Protein AF-A0A847UVU6-F1 (afdb_monomer_lite)

pLDDT: mean 73.24, std 11.53, range [41.72, 93.0]

Secondary structure (DSSP, 8-state):
--SHHHHHHHHHHHHHHHHHHHTT-S-TTHHHHHHHHIIIIIHHHHHHHHHHH---SS--HHHHHHHHHHHHHHHHHHHHHHHHHH-S-HHHHHHHHHHHHS--HHHHHHHHHTT-HHHHHHHTHHHHHHHH-

Foldseek 3Di:
DDLVVLCVVVVVVVVVVVVCVVVCPPHVVVVVVVVCCCVPPVVVVVLVVCVVPDDPPPDPLVVLLVVLVVVLVVQLVVLVVCVVVPDDDPVVSVVVNVVRSDQDLSSLVSCVVVVNPNSVSSVCVSVNVVVVD

Sequence (133 aa):
MNVFPTLLPIFILVLTGFVLRKAEFPSCTFWPQAERMTYYVLFPALLVGKLTTMHVGEQPVLLMAASLFAAISLVALILMAARPLVQRDEPSFTSVFQGAIRPNTYVALSAVDAGLSFGAALGTMPLVLGMLL

Structure (mmCIF, N/CA/C/O backbone):
data_AF-A0A847UVU6-F1
#
_entry.id   AF-A0A847UVU6-F1
#
loop_
_atom_site.group_PDB
_atom_site.id
_atom_site.type_symbol
_atom_site.label_atom_id
_atom_site.label_alt_id
_atom_site.label_comp_id
_atom_site.label_asym_id
_atom_site.label_entity_id
_atom_site.label_seq_id
_atom_site.pdbx_PDB_ins_code
_atom_site.Cartn_x
_atom_site.Cartn_y
_atom_site.Cartn_z
_atom_site.occupancy
_atom_site.B_iso_or_equiv
_atom_site.auth_seq_id
_atom_site.auth_comp_id
_atom_site.auth_asym_id
_atom_site.auth_atom_id
_atom_site.pdbx_PDB_model_num
ATOM 1 N N . MET A 1 1 ? 0.860 16.690 -16.503 1.00 49.75 1 MET A N 1
ATOM 2 C CA . MET A 1 1 ? 0.412 15.326 -16.145 1.00 49.75 1 MET A CA 1
ATOM 3 C C . MET A 1 1 ? -0.348 15.447 -14.837 1.00 49.75 1 MET A C 1
ATOM 5 O O . MET A 1 1 ? 0.245 15.875 -13.855 1.00 49.75 1 MET A O 1
ATOM 9 N N . ASN A 1 2 ? -1.661 15.204 -14.842 1.00 56.56 2 ASN A N 1
ATOM 10 C CA . ASN A 1 2 ? -2.515 15.460 -13.680 1.00 56.56 2 ASN A CA 1
ATOM 11 C C . ASN A 1 2 ? -2.775 14.140 -12.952 1.00 56.56 2 ASN A C 1
ATOM 13 O O . ASN A 1 2 ? -3.433 13.263 -13.495 1.00 56.56 2 ASN A O 1
ATOM 17 N N . VAL A 1 3 ? -2.268 14.018 -11.725 1.00 63.62 3 VAL A N 1
ATOM 18 C CA . VAL A 1 3 ? -2.416 12.820 -10.869 1.00 63.62 3 VAL A CA 1
ATOM 19 C C . VAL A 1 3 ? -3.816 12.739 -10.235 1.00 63.62 3 VAL A C 1
ATOM 21 O O . VAL A 1 3 ? -4.291 11.672 -9.857 1.00 63.62 3 VAL A O 1
ATOM 24 N N . PHE A 1 4 ? -4.499 13.884 -10.149 1.00 68.88 4 PHE A N 1
ATOM 25 C CA . PHE A 1 4 ? -5.845 14.030 -9.592 1.00 68.88 4 PHE A CA 1
ATOM 26 C C . PHE A 1 4 ? -6.897 13.080 -10.193 1.00 68.88 4 PHE A C 1
ATOM 28 O O . PHE A 1 4 ? -7.519 12.353 -9.417 1.00 68.88 4 PHE A O 1
ATOM 35 N N . PRO A 1 5 ? -7.112 13.034 -11.524 1.00 75.00 5 PRO A N 1
ATOM 36 C CA . PRO A 1 5 ? -8.118 12.153 -12.121 1.00 75.00 5 PRO A CA 1
ATOM 37 C C . PRO A 1 5 ? -7.845 10.664 -11.883 1.00 75.00 5 PRO A C 1
ATOM 39 O O . PRO A 1 5 ? -8.789 9.883 -11.862 1.00 75.00 5 PRO A O 1
ATOM 42 N N . THR A 1 6 ? -6.592 10.271 -11.647 1.00 67.69 6 THR A N 1
ATOM 43 C CA . THR A 1 6 ? -6.222 8.868 -11.421 1.00 67.69 6 THR A CA 1
ATOM 44 C C . THR A 1 6 ? -6.396 8.424 -9.966 1.00 67.69 6 THR A C 1
ATOM 46 O O . THR A 1 6 ? -6.670 7.258 -9.696 1.00 67.69 6 THR A O 1
ATOM 49 N N . LEU A 1 7 ? -6.272 9.343 -9.003 1.00 73.56 7 LEU A N 1
ATOM 50 C CA . LEU A 1 7 ? -6.550 9.067 -7.586 1.00 73.56 7 LEU A CA 1
ATOM 51 C C . LEU A 1 7 ? -8.043 9.131 -7.254 1.00 73.56 7 LEU A C 1
ATOM 53 O O . LEU A 1 7 ? -8.499 8.469 -6.319 1.00 73.56 7 LEU A O 1
ATOM 57 N N . LEU A 1 8 ? -8.801 9.910 -8.027 1.00 81.50 8 LEU A N 1
ATOM 58 C CA . LEU A 1 8 ? -10.223 10.152 -7.811 1.00 81.50 8 LEU A CA 1
ATOM 59 C C . LEU A 1 8 ? -11.063 8.864 -7.660 1.00 81.50 8 LEU A C 1
ATOM 61 O O . LEU A 1 8 ? -11.839 8.801 -6.708 1.00 81.50 8 LEU A O 1
ATOM 65 N N . PRO A 1 9 ? -10.910 7.810 -8.489 1.00 81.81 9 PRO A N 1
ATOM 66 C CA . PRO A 1 9 ? -11.728 6.602 -8.383 1.00 81.81 9 PRO A CA 1
ATOM 67 C C . PRO A 1 9 ? -11.455 5.830 -7.090 1.00 81.81 9 PRO A C 1
ATOM 69 O O . PRO A 1 9 ? -12.385 5.384 -6.423 1.00 81.81 9 PRO A O 1
ATOM 72 N N . ILE A 1 10 ? -10.179 5.717 -6.705 1.00 81.31 10 ILE A N 1
ATOM 73 C CA . ILE A 1 10 ? -9.760 5.052 -5.463 1.00 81.31 10 ILE A CA 1
ATOM 74 C C . ILE A 1 10 ? -10.329 5.817 -4.267 1.00 81.31 10 ILE A C 1
ATOM 76 O O . ILE A 1 10 ? -10.874 5.222 -3.339 1.00 81.31 10 ILE A O 1
ATOM 80 N N . PHE A 1 11 ? -10.251 7.145 -4.313 1.00 83.88 11 PHE A N 1
ATOM 81 C CA . PHE A 1 11 ? -10.772 8.002 -3.260 1.00 83.88 11 PHE A CA 1
ATOM 82 C C . PHE A 1 11 ? -12.298 7.887 -3.120 1.00 83.88 11 PHE A C 1
ATOM 84 O O . PHE A 1 11 ? -12.799 7.730 -2.007 1.00 83.88 11 PHE A O 1
ATOM 91 N N . ILE A 1 12 ? -13.035 7.883 -4.238 1.00 87.81 12 ILE A N 1
ATOM 92 C CA . ILE A 1 12 ? -14.492 7.670 -4.264 1.00 87.81 12 ILE A CA 1
ATOM 93 C C . ILE A 1 12 ? -14.854 6.296 -3.691 1.00 87.81 12 ILE A C 1
ATOM 95 O O . ILE A 1 12 ? -15.799 6.189 -2.907 1.00 87.81 12 ILE A O 1
ATOM 99 N N . LEU A 1 13 ? -14.101 5.251 -4.043 1.00 86.31 13 LEU A N 1
ATOM 100 C CA . LEU A 1 13 ? -14.323 3.895 -3.542 1.00 86.31 13 LEU A CA 1
ATOM 101 C C . LEU A 1 13 ? -14.154 3.825 -2.014 1.00 86.31 13 LEU A C 1
ATOM 103 O O . LEU A 1 13 ? -15.021 3.292 -1.321 1.00 86.31 13 LEU A O 1
ATOM 107 N N . VAL A 1 14 ? -13.078 4.417 -1.481 1.00 86.56 14 VAL A N 1
ATOM 108 C CA . VAL A 1 14 ? -12.822 4.484 -0.031 1.00 86.56 14 VAL A CA 1
ATOM 109 C C . VAL A 1 14 ? -13.911 5.285 0.684 1.00 86.56 14 VAL A C 1
ATOM 111 O O . VAL A 1 14 ? -14.430 4.832 1.705 1.00 86.56 14 VAL A O 1
ATOM 114 N N . LEU A 1 15 ? -14.306 6.440 0.135 1.00 91.25 15 LEU A N 1
ATOM 115 C CA . LEU A 1 15 ? -15.398 7.253 0.679 1.00 91.25 15 LEU A CA 1
ATOM 116 C C . LEU A 1 15 ? -16.721 6.493 0.697 1.00 91.25 15 LEU A C 1
ATOM 118 O O . LEU A 1 15 ? -17.447 6.550 1.685 1.00 91.25 15 LEU A O 1
ATOM 122 N N . THR A 1 16 ? -17.019 5.750 -0.365 1.00 91.12 16 THR A N 1
ATOM 123 C CA . THR A 1 16 ? -18.240 4.945 -0.453 1.00 91.12 16 THR A CA 1
ATOM 124 C C . THR A 1 16 ? -18.237 3.853 0.611 1.00 91.12 16 THR A C 1
ATOM 126 O O . THR A 1 16 ? -19.207 3.728 1.354 1.00 91.12 16 THR A O 1
ATOM 129 N N . GLY A 1 17 ? -17.129 3.122 0.768 1.00 87.25 17 GLY A N 1
ATOM 130 C CA . GLY A 1 17 ? -16.978 2.136 1.842 1.00 87.25 17 GLY A CA 1
ATOM 131 C C . GLY A 1 17 ? -17.140 2.750 3.237 1.00 87.25 17 GLY A C 1
ATOM 132 O O . GLY A 1 17 ? -17.827 2.187 4.087 1.00 87.25 17 GLY A O 1
ATOM 133 N N . PHE A 1 18 ? -16.575 3.941 3.461 1.00 88.75 18 PHE A N 1
ATOM 134 C CA . PHE A 1 18 ? -16.720 4.675 4.719 1.00 88.75 18 PHE A CA 1
ATOM 135 C C . PHE A 1 18 ? -18.172 5.084 5.001 1.00 88.75 18 PHE A C 1
ATOM 137 O O . PHE A 1 18 ? -18.662 4.876 6.112 1.00 88.75 18 PHE A O 1
ATOM 144 N N . VAL A 1 19 ? -18.873 5.637 4.006 1.00 93.00 19 VAL A N 1
ATOM 145 C CA . VAL A 1 19 ? -20.281 6.042 4.133 1.00 93.00 19 VAL A CA 1
ATOM 146 C C . VAL A 1 19 ? -21.168 4.831 4.410 1.00 93.00 19 VAL A C 1
ATOM 148 O O . VAL A 1 19 ? -21.984 4.891 5.325 1.00 93.00 19 VAL A O 1
ATOM 151 N N . LEU A 1 20 ? -20.970 3.720 3.694 1.00 89.56 20 LEU A N 1
ATOM 152 C CA . LEU A 1 20 ? -21.718 2.479 3.918 1.00 89.56 20 LEU A CA 1
ATOM 153 C C . LEU A 1 20 ? -21.474 1.913 5.321 1.00 89.56 20 LEU A C 1
ATOM 155 O O . LEU A 1 20 ? -22.422 1.518 5.997 1.00 89.56 20 LEU A O 1
ATOM 159 N N . ARG A 1 21 ? -20.222 1.940 5.797 1.00 86.31 21 ARG A N 1
ATOM 160 C CA . ARG A 1 21 ? -19.878 1.498 7.154 1.00 86.31 21 ARG A CA 1
ATOM 161 C C . ARG A 1 21 ? -20.523 2.376 8.217 1.00 86.31 21 ARG A C 1
ATOM 163 O O . ARG A 1 21 ? -21.046 1.852 9.194 1.00 86.31 21 ARG A O 1
ATOM 170 N N . LYS A 1 22 ? -20.507 3.697 8.024 1.00 88.12 22 LYS A N 1
ATOM 171 C CA . LYS A 1 22 ? -21.148 4.651 8.939 1.00 88.12 22 LYS A CA 1
ATOM 172 C C . LYS A 1 22 ? -22.676 4.524 8.927 1.00 88.12 22 LYS A C 1
ATOM 174 O O . LYS A 1 22 ? -23.302 4.744 9.954 1.00 88.12 22 LYS A O 1
ATOM 179 N N . ALA A 1 23 ? -23.259 4.168 7.785 1.00 90.06 23 ALA A N 1
ATOM 180 C CA . ALA A 1 23 ? -24.684 3.881 7.644 1.00 90.06 23 ALA A CA 1
ATOM 181 C C . ALA A 1 23 ? -25.080 2.489 8.175 1.00 90.06 23 ALA A C 1
ATOM 183 O O . ALA A 1 23 ? -26.235 2.102 8.030 1.00 90.06 23 ALA A O 1
ATOM 184 N N . GLU A 1 24 ? -24.130 1.730 8.741 1.00 86.00 24 GLU A N 1
ATOM 185 C CA . GLU A 1 24 ? -24.307 0.357 9.237 1.00 86.00 24 GLU A CA 1
ATOM 186 C C . GLU A 1 24 ? -24.880 -0.618 8.198 1.00 86.00 24 GLU A C 1
ATOM 188 O O . GLU A 1 24 ? -25.379 -1.689 8.534 1.00 86.00 24 GLU A O 1
ATOM 193 N N . PHE A 1 25 ? -24.771 -0.279 6.916 1.00 82.25 25 PHE A N 1
ATOM 194 C CA . PHE A 1 25 ? -25.312 -1.067 5.823 1.00 82.25 25 PHE A CA 1
ATOM 195 C C . PHE A 1 25 ? -24.230 -2.015 5.292 1.00 82.25 25 PHE A C 1
ATOM 197 O O . PHE A 1 25 ? -23.142 -1.539 4.962 1.00 82.25 25 PHE A O 1
ATOM 204 N N . PRO A 1 26 ? -24.475 -3.334 5.156 1.00 80.50 26 PRO A N 1
ATOM 205 C CA . PRO A 1 26 ? -25.721 -4.071 5.426 1.00 80.50 26 PRO A CA 1
ATOM 206 C C . PRO A 1 26 ? -25.946 -4.448 6.903 1.00 80.50 26 PRO A C 1
ATOM 208 O O . PRO A 1 26 ? -27.084 -4.640 7.319 1.00 80.50 26 PRO A O 1
ATOM 211 N N . SER A 1 27 ? -24.874 -4.599 7.683 1.00 87.50 27 SER A N 1
ATOM 212 C CA . SER A 1 27 ? -24.910 -4.734 9.144 1.00 87.50 27 SER A CA 1
ATOM 213 C C . SER A 1 27 ? -23.525 -4.446 9.734 1.00 87.50 27 SER A C 1
ATOM 215 O O . SER A 1 27 ? -22.502 -4.647 9.073 1.00 87.50 27 SER A O 1
ATOM 217 N N . CYS A 1 28 ? -23.442 -4.057 11.009 1.00 83.88 28 CYS A N 1
ATOM 218 C CA . CYS A 1 28 ? -22.152 -3.914 11.703 1.00 83.88 28 CYS A CA 1
ATOM 219 C C . CYS A 1 28 ? -21.356 -5.230 11.785 1.00 83.88 28 CYS A C 1
ATOM 221 O O . CYS A 1 28 ? -20.126 -5.212 11.786 1.00 83.88 28 CYS A O 1
ATOM 223 N N . THR A 1 29 ? -22.038 -6.378 11.809 1.00 89.00 29 THR A N 1
ATOM 224 C CA . THR A 1 29 ? -21.408 -7.708 11.861 1.00 89.00 29 THR A CA 1
ATOM 225 C C . THR A 1 29 ? -20.872 -8.180 10.510 1.00 89.00 29 THR A C 1
ATOM 227 O O . THR A 1 29 ? -20.006 -9.055 10.478 1.00 89.00 29 THR A O 1
ATOM 230 N N . PHE A 1 30 ? -21.336 -7.590 9.404 1.00 89.25 30 PHE A N 1
ATOM 231 C CA . PHE A 1 30 ? -20.863 -7.906 8.059 1.00 89.25 30 PHE A CA 1
ATOM 232 C C . PHE A 1 30 ? -19.422 -7.437 7.833 1.00 89.25 30 PHE A C 1
ATOM 234 O O . PHE A 1 30 ? -18.622 -8.180 7.272 1.00 89.25 30 PHE A O 1
ATOM 241 N N . TRP A 1 31 ? -19.053 -6.241 8.306 1.00 86.25 31 TRP A N 1
ATOM 242 C CA . TRP A 1 31 ? -17.740 -5.643 8.027 1.00 86.25 31 TRP A CA 1
ATOM 243 C C . TRP A 1 31 ? -16.550 -6.502 8.485 1.00 86.25 31 TRP A C 1
ATOM 245 O O . TRP A 1 31 ? -15.673 -6.761 7.660 1.00 86.25 31 TRP A O 1
ATOM 255 N N . PRO A 1 32 ? -16.524 -7.049 9.719 1.00 88.44 32 PRO A N 1
ATOM 256 C CA . PRO A 1 32 ? -15.458 -7.964 10.128 1.00 88.44 32 PRO A CA 1
ATOM 257 C C . PRO A 1 32 ? -15.412 -9.257 9.299 1.00 88.44 32 PRO A C 1
ATOM 259 O O . PRO A 1 32 ? -14.341 -9.826 9.091 1.00 88.44 32 PRO A O 1
ATOM 262 N N . GLN A 1 33 ? -16.561 -9.750 8.823 1.00 89.31 33 GLN A N 1
ATOM 263 C CA . GLN A 1 33 ? -16.620 -10.947 7.977 1.00 89.31 33 GLN A CA 1
ATOM 264 C C . GLN A 1 33 ? -16.111 -10.658 6.559 1.00 89.31 33 GLN A C 1
ATOM 266 O O . GLN A 1 33 ? -15.331 -11.443 6.018 1.00 89.31 33 GLN A O 1
ATOM 271 N N . ALA A 1 34 ? -16.484 -9.511 5.991 1.00 87.62 34 ALA A N 1
ATOM 272 C CA . ALA A 1 34 ? -15.996 -9.037 4.702 1.00 87.62 34 ALA A CA 1
ATOM 273 C C . ALA A 1 34 ? -14.477 -8.800 4.724 1.00 87.62 34 ALA A C 1
ATOM 275 O O . ALA A 1 34 ? -13.780 -9.191 3.786 1.00 87.62 34 ALA A O 1
ATOM 276 N N . GLU A 1 35 ? -13.939 -8.243 5.815 1.00 86.50 35 GLU A N 1
ATOM 277 C CA . GLU A 1 35 ? -12.492 -8.101 6.013 1.00 86.50 35 GLU A CA 1
ATOM 278 C C . GLU A 1 35 ? -11.790 -9.463 6.015 1.00 86.50 35 GLU A C 1
ATOM 280 O O . GLU A 1 35 ? -10.810 -9.643 5.293 1.00 86.50 35 GLU A O 1
ATOM 285 N N . ARG A 1 36 ? -12.316 -10.453 6.750 1.00 87.12 36 ARG A N 1
ATOM 286 C CA . ARG A 1 36 ? -11.760 -11.818 6.765 1.00 87.12 36 ARG A CA 1
ATOM 287 C C . ARG A 1 36 ? -11.795 -12.469 5.387 1.00 87.12 36 ARG A C 1
ATOM 289 O O . ARG A 1 36 ? -10.796 -13.043 4.971 1.00 87.12 36 ARG A O 1
ATOM 296 N N . MET A 1 37 ? -12.910 -12.366 4.666 1.00 90.50 37 MET A N 1
ATOM 297 C CA . MET A 1 37 ? -13.020 -12.896 3.303 1.00 90.50 37 MET A CA 1
ATOM 298 C C . MET A 1 37 ? -12.014 -12.223 2.365 1.00 90.50 37 MET A C 1
ATOM 300 O O . MET A 1 37 ? -11.357 -12.888 1.562 1.00 90.50 37 MET A O 1
ATOM 304 N N . THR A 1 38 ? -11.844 -10.909 2.509 1.00 87.69 38 THR A N 1
ATOM 305 C CA . THR A 1 38 ? -10.866 -10.156 1.728 1.00 87.69 38 THR A CA 1
ATOM 306 C C . THR A 1 38 ? -9.446 -10.624 2.029 1.00 87.69 38 THR A C 1
ATOM 308 O O . THR A 1 38 ? -8.693 -10.904 1.102 1.00 87.69 38 THR A O 1
ATOM 311 N N . TYR A 1 39 ? -9.096 -10.781 3.306 1.00 85.81 39 TYR A N 1
ATOM 312 C CA . TYR A 1 39 ? -7.759 -11.196 3.731 1.00 85.81 39 TYR A CA 1
ATOM 313 C C . TYR A 1 39 ? -7.425 -12.649 3.387 1.00 85.81 39 TYR A C 1
ATOM 315 O O . TYR A 1 39 ? -6.326 -12.920 2.911 1.00 85.81 39 TYR A O 1
ATOM 323 N N . TYR A 1 40 ? -8.345 -13.584 3.630 1.00 87.88 40 TYR A N 1
ATOM 324 C CA . TYR A 1 40 ? -8.066 -15.016 3.503 1.00 87.88 40 TYR A CA 1
ATOM 325 C C . TYR A 1 40 ? -8.354 -15.589 2.117 1.00 87.88 40 TYR A C 1
ATOM 327 O O . TYR A 1 40 ? -7.816 -16.642 1.789 1.00 87.88 40 TYR A O 1
ATOM 335 N N . VAL A 1 41 ? -9.192 -14.936 1.306 1.00 89.44 41 VAL A N 1
ATOM 336 C CA . VAL A 1 41 ? -9.625 -15.483 0.010 1.00 89.44 41 VAL A CA 1
ATOM 337 C C . VAL A 1 41 ? -9.293 -14.533 -1.129 1.00 89.44 41 VAL A C 1
ATOM 339 O O . VAL A 1 41 ? -8.549 -14.905 -2.036 1.00 89.44 41 VAL A O 1
ATOM 342 N N . LEU A 1 42 ? -9.802 -13.297 -1.084 1.00 86.00 42 LEU A N 1
ATOM 343 C CA . LEU A 1 42 ? -9.653 -12.369 -2.211 1.00 86.00 42 LEU A CA 1
ATOM 344 C C . LEU A 1 42 ? -8.207 -11.920 -2.396 1.00 86.00 42 LEU A C 1
ATOM 346 O O . LEU A 1 42 ? -7.748 -11.826 -3.529 1.00 86.00 42 LEU A O 1
ATOM 350 N N . PHE A 1 43 ? -7.478 -11.669 -1.309 1.00 81.19 43 PHE A N 1
ATOM 351 C CA . PHE A 1 43 ? -6.089 -11.241 -1.388 1.00 81.19 43 PHE A CA 1
ATOM 352 C C . PHE A 1 43 ? -5.176 -12.349 -1.948 1.00 81.19 43 PHE A C 1
ATOM 354 O O . PHE A 1 43 ? -4.483 -12.075 -2.928 1.00 81.19 43 PHE A O 1
ATOM 361 N N . PRO A 1 44 ? -5.222 -13.609 -1.466 1.00 78.69 44 PRO A N 1
ATOM 362 C CA . PRO A 1 44 ? -4.506 -14.714 -2.109 1.00 78.69 44 PRO A CA 1
ATOM 363 C C . PRO A 1 44 ? -4.909 -14.937 -3.570 1.00 78.69 44 PRO A C 1
ATOM 365 O O . PRO A 1 44 ? -4.039 -15.098 -4.424 1.00 78.69 44 PRO A O 1
ATOM 368 N N . ALA A 1 45 ? -6.208 -14.887 -3.887 1.00 83.44 45 ALA A N 1
ATOM 369 C CA . ALA A 1 45 ? -6.685 -15.022 -5.263 1.00 83.44 45 ALA A CA 1
ATOM 370 C C . ALA A 1 45 ? -6.159 -13.894 -6.165 1.00 83.44 45 ALA A C 1
ATOM 372 O O . ALA A 1 45 ? -5.771 -14.142 -7.306 1.00 83.44 45 ALA A O 1
ATOM 373 N N . LEU A 1 46 ? -6.085 -12.666 -5.644 1.00 80.06 46 LEU A N 1
ATOM 374 C CA . LEU A 1 46 ? -5.500 -11.524 -6.335 1.00 80.06 46 LEU A CA 1
ATOM 375 C C . LEU A 1 46 ? -4.001 -11.725 -6.569 1.00 80.06 46 LEU A C 1
ATOM 377 O O . LEU A 1 46 ? -3.538 -11.454 -7.673 1.00 80.06 46 LEU A O 1
ATOM 381 N N . LEU A 1 47 ? -3.252 -12.230 -5.584 1.00 77.00 47 LEU A N 1
ATOM 382 C CA . LEU A 1 47 ? -1.829 -12.544 -5.752 1.00 77.00 47 LEU A CA 1
ATOM 383 C C . LEU A 1 47 ? -1.615 -13.586 -6.857 1.00 77.00 47 LEU A C 1
ATOM 385 O O . LEU A 1 47 ?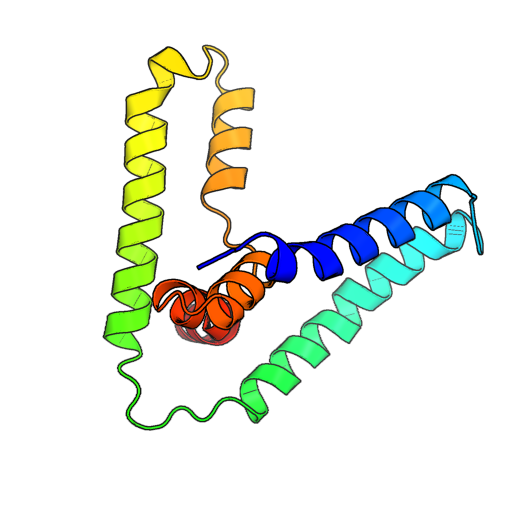 -0.836 -13.342 -7.775 1.00 77.00 47 LEU A O 1
ATOM 389 N N . VAL A 1 48 ? -2.351 -14.702 -6.825 1.00 80.31 48 VAL A N 1
ATOM 390 C CA . VAL A 1 48 ? -2.273 -15.751 -7.858 1.00 80.31 48 VAL A CA 1
ATOM 391 C C . VAL A 1 48 ? -2.685 -15.203 -9.229 1.00 80.31 48 VAL A C 1
ATOM 393 O O . VAL A 1 48 ? -1.974 -15.390 -10.216 1.00 80.31 48 VAL A O 1
ATOM 396 N N . GLY A 1 49 ? -3.788 -14.455 -9.305 1.00 78.00 49 GLY A N 1
ATOM 397 C CA . GLY A 1 49 ? -4.249 -13.828 -10.545 1.00 78.00 49 GLY A CA 1
ATOM 398 C C . GLY A 1 49 ? -3.217 -12.861 -11.135 1.00 78.00 49 GLY A C 1
ATOM 399 O O . GLY A 1 49 ? -2.964 -12.878 -12.339 1.00 78.00 49 GLY A O 1
ATOM 400 N N . LYS A 1 50 ? -2.548 -12.069 -10.290 1.00 69.38 50 LYS A N 1
ATOM 401 C CA . LYS A 1 50 ? -1.455 -11.180 -10.709 1.00 69.38 50 LYS A CA 1
ATOM 402 C C . LYS A 1 50 ? -0.222 -11.955 -11.171 1.00 69.38 50 LYS A C 1
ATOM 404 O O . LYS A 1 50 ? 0.370 -11.573 -12.172 1.00 69.38 50 LYS A O 1
ATOM 409 N N . LEU A 1 51 ? 0.138 -13.043 -10.494 1.00 70.69 51 LEU A N 1
ATOM 410 C CA . LEU A 1 51 ? 1.274 -13.888 -10.876 1.00 70.69 51 LEU A CA 1
ATOM 411 C C . LEU A 1 51 ? 1.062 -14.553 -12.243 1.00 70.69 51 LEU A C 1
ATOM 413 O O . LEU A 1 51 ? 1.983 -14.596 -13.047 1.00 70.69 51 LEU A O 1
ATOM 417 N N . THR A 1 52 ? -0.154 -15.024 -12.526 1.00 74.25 52 THR A N 1
ATOM 418 C CA . THR A 1 52 ? -0.474 -15.716 -13.792 1.00 74.25 52 THR A CA 1
ATOM 419 C C . THR A 1 52 ? -0.558 -14.793 -15.009 1.00 74.25 52 THR A C 1
ATOM 421 O O . THR A 1 52 ? -0.284 -15.224 -16.125 1.00 74.25 52 THR A O 1
ATOM 424 N N . THR A 1 53 ? -0.937 -13.528 -14.815 1.00 67.00 53 THR A N 1
ATOM 425 C CA . THR A 1 53 ? -1.074 -12.543 -15.905 1.00 67.00 53 THR A CA 1
ATOM 426 C C . THR A 1 53 ? 0.190 -11.716 -16.134 1.00 67.00 53 THR A C 1
ATOM 428 O O . THR A 1 53 ? 0.325 -11.074 -17.177 1.00 67.00 53 THR A O 1
ATOM 431 N N . MET A 1 54 ? 1.134 -11.744 -15.194 1.00 62.41 54 MET A N 1
ATOM 432 C CA . MET A 1 54 ? 2.425 -11.077 -15.325 1.00 62.41 54 MET A CA 1
ATOM 433 C C . MET A 1 54 ? 3.319 -11.814 -16.325 1.00 62.41 54 MET A C 1
ATOM 435 O O . MET A 1 54 ? 3.852 -12.884 -16.047 1.00 62.41 54 MET A O 1
ATOM 439 N N . HIS A 1 55 ? 3.523 -11.204 -17.491 1.00 59.53 55 HIS A N 1
ATOM 440 C CA . HIS A 1 55 ? 4.571 -11.614 -18.419 1.00 59.53 55 HIS A CA 1
ATOM 441 C C . HIS A 1 55 ? 5.929 -11.139 -17.896 1.00 59.53 55 HIS A C 1
ATOM 443 O O . HIS A 1 55 ? 6.286 -9.974 -18.048 1.00 59.53 55 HIS A O 1
ATOM 449 N N . VAL A 1 56 ? 6.706 -12.053 -17.315 1.00 56.03 56 VAL A N 1
ATOM 450 C CA . VAL A 1 56 ? 8.112 -11.831 -16.933 1.00 56.03 56 VAL A CA 1
ATOM 451 C C . VAL A 1 56 ? 9.015 -11.953 -18.171 1.00 56.03 56 VAL A 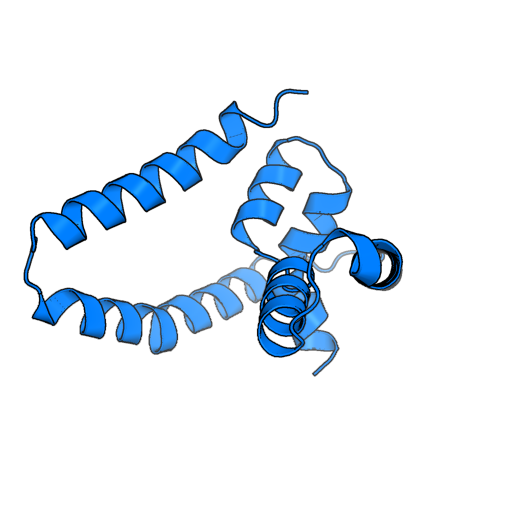C 1
ATOM 453 O O . VAL A 1 56 ? 9.945 -12.750 -18.196 1.00 56.03 56 VAL A O 1
ATOM 456 N N . GLY A 1 57 ? 8.702 -11.224 -19.249 1.00 65.38 57 GLY A N 1
ATOM 457 C CA . GLY A 1 57 ? 9.584 -11.138 -20.422 1.00 65.38 57 GLY A CA 1
ATOM 458 C C . GLY A 1 57 ? 10.935 -10.495 -20.069 1.00 65.38 57 GLY A C 1
ATOM 459 O O . GLY A 1 57 ? 11.267 -10.360 -18.896 1.00 65.38 57 GLY A O 1
ATOM 460 N N . GLU A 1 58 ? 11.696 -10.016 -21.058 1.00 59.38 58 GLU A N 1
ATOM 461 C CA . GLU A 1 58 ? 12.996 -9.317 -20.894 1.00 59.38 58 GLU A CA 1
ATOM 462 C C . GLU A 1 58 ? 12.945 -7.994 -20.081 1.00 59.38 58 GLU A C 1
ATOM 464 O O . GLU A 1 58 ? 13.769 -7.096 -20.247 1.00 59.38 58 GLU A O 1
ATOM 469 N N . GLN A 1 59 ? 11.967 -7.819 -19.195 1.00 63.03 59 GLN A N 1
ATOM 470 C CA . GLN A 1 59 ? 11.936 -6.724 -18.247 1.00 63.03 59 GLN A CA 1
ATOM 471 C C . GLN A 1 59 ? 13.080 -6.867 -17.239 1.00 63.03 59 GLN A C 1
ATOM 473 O O . GLN A 1 59 ? 13.271 -7.933 -16.648 1.00 63.03 59 GLN A O 1
ATOM 478 N N . PRO A 1 60 ? 13.841 -5.790 -16.990 1.00 69.81 60 PRO A N 1
ATOM 479 C CA . PRO A 1 60 ? 14.988 -5.838 -16.105 1.00 69.81 60 PRO A CA 1
ATOM 480 C C . PRO A 1 60 ? 14.531 -5.814 -14.640 1.00 69.81 60 PRO A C 1
ATOM 482 O O . PRO A 1 60 ? 14.608 -4.790 -13.957 1.00 69.81 60 PRO A O 1
ATOM 485 N N . VAL A 1 61 ? 14.066 -6.965 -14.147 1.00 70.88 61 VAL A N 1
ATOM 486 C CA . VAL A 1 61 ? 13.544 -7.162 -12.782 1.00 70.88 61 VAL A CA 1
ATOM 487 C C . VAL A 1 61 ? 14.524 -6.643 -11.728 1.0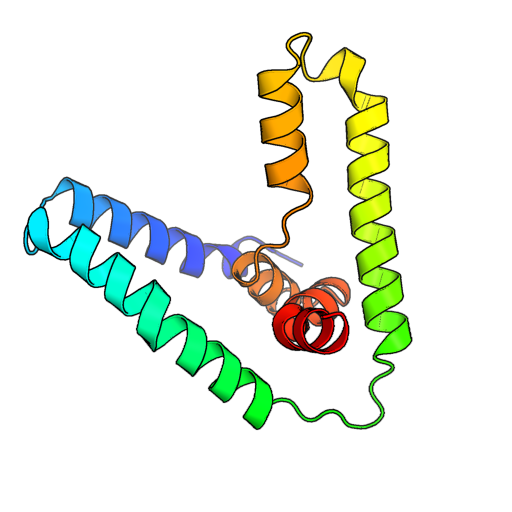0 70.88 61 VAL A C 1
ATOM 489 O O . VAL A 1 61 ? 14.118 -5.982 -10.774 1.00 70.88 61 VAL A O 1
ATOM 492 N N . LEU A 1 62 ? 15.827 -6.858 -11.938 1.00 73.12 62 LEU A N 1
ATOM 493 C CA . LEU A 1 62 ? 16.878 -6.385 -11.037 1.00 73.12 62 LEU A CA 1
ATOM 494 C C . LEU A 1 62 ? 16.933 -4.849 -10.952 1.00 73.12 62 LEU A C 1
ATOM 496 O O . LEU A 1 62 ? 17.058 -4.301 -9.860 1.00 73.12 62 LEU A O 1
ATOM 500 N N . LEU A 1 63 ? 16.795 -4.144 -12.082 1.00 73.25 63 LEU A N 1
ATOM 501 C CA . LEU A 1 63 ? 16.756 -2.676 -12.109 1.00 73.25 63 LEU A CA 1
ATOM 502 C C . LEU A 1 63 ? 15.480 -2.144 -11.450 1.00 73.25 63 LEU A C 1
ATOM 504 O O . LEU A 1 63 ? 15.532 -1.145 -10.736 1.00 73.25 63 LEU A O 1
ATOM 508 N N . MET A 1 64 ? 14.347 -2.830 -11.627 1.00 69.06 64 MET A N 1
ATOM 509 C CA . MET A 1 64 ? 13.091 -2.474 -10.960 1.00 69.06 64 MET A CA 1
ATOM 510 C C . MET A 1 64 ? 13.209 -2.644 -9.438 1.00 69.06 64 MET A C 1
ATOM 512 O O . MET A 1 64 ? 12.901 -1.706 -8.700 1.00 69.06 64 MET A O 1
ATOM 516 N N . ALA A 1 65 ? 13.742 -3.776 -8.967 1.00 70.88 65 ALA A N 1
ATOM 517 C CA . ALA A 1 65 ? 13.997 -4.026 -7.548 1.00 70.88 65 ALA A CA 1
ATOM 518 C C . ALA A 1 65 ? 14.997 -3.019 -6.948 1.00 70.88 65 ALA A C 1
ATOM 520 O O . ALA A 1 65 ? 14.742 -2.461 -5.880 1.00 70.88 65 ALA A O 1
ATOM 521 N N . ALA A 1 66 ? 16.090 -2.715 -7.658 1.00 74.69 66 ALA A N 1
ATOM 522 C CA . ALA A 1 66 ? 17.075 -1.724 -7.229 1.00 74.69 66 ALA A CA 1
ATOM 523 C C . ALA A 1 66 ? 16.484 -0.306 -7.164 1.00 74.69 66 ALA A C 1
ATOM 525 O O . ALA A 1 66 ? 16.717 0.410 -6.192 1.00 74.69 66 ALA A O 1
ATOM 526 N N . SER A 1 67 ? 15.679 0.090 -8.157 1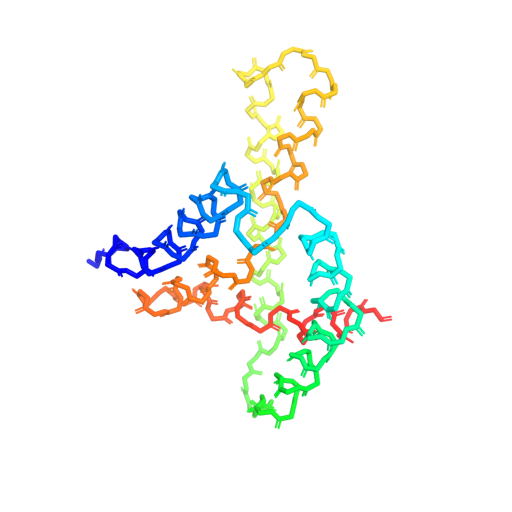.00 71.56 67 SER A N 1
ATOM 527 C CA . SER A 1 67 ? 15.012 1.398 -8.171 1.00 71.56 67 SER A CA 1
ATOM 528 C C . SER A 1 67 ? 14.041 1.557 -7.000 1.00 71.56 67 SER A C 1
ATOM 530 O O . SER A 1 67 ? 14.008 2.609 -6.359 1.00 71.56 67 SER A O 1
ATOM 532 N N . LEU A 1 68 ? 13.307 0.491 -6.667 1.00 72.06 68 LEU A N 1
ATOM 533 C CA . LEU A 1 68 ? 12.429 0.468 -5.509 1.00 72.06 68 LEU A CA 1
ATOM 534 C C . LEU A 1 68 ? 13.232 0.609 -4.218 1.00 72.06 68 LEU A C 1
ATOM 536 O O . LEU A 1 68 ? 12.919 1.464 -3.392 1.00 72.06 68 LEU A O 1
ATOM 540 N N . PHE A 1 69 ? 14.255 -0.227 -4.044 1.00 77.31 69 PHE A N 1
ATOM 541 C CA . PHE A 1 69 ? 15.082 -0.214 -2.845 1.00 77.31 69 PHE A CA 1
ATOM 542 C C . PHE A 1 69 ? 15.730 1.158 -2.637 1.00 77.31 69 PHE A C 1
ATOM 544 O O . PHE A 1 69 ? 15.716 1.685 -1.523 1.00 77.31 69 PHE A O 1
ATOM 551 N N . ALA A 1 70 ? 16.221 1.776 -3.715 1.00 79.38 70 ALA A N 1
ATOM 552 C CA . ALA A 1 70 ? 16.780 3.121 -3.692 1.00 79.38 70 ALA A CA 1
ATOM 553 C C . ALA A 1 70 ? 15.743 4.168 -3.261 1.00 79.38 70 ALA A C 1
ATOM 555 O O . ALA A 1 70 ? 16.041 4.998 -2.407 1.00 79.38 70 ALA A O 1
ATOM 556 N N . ALA A 1 71 ? 14.519 4.115 -3.787 1.00 76.44 71 ALA A N 1
ATOM 557 C CA . ALA A 1 71 ? 13.468 5.057 -3.413 1.00 76.44 71 ALA A CA 1
ATOM 558 C C . ALA A 1 71 ? 12.995 4.883 -1.963 1.00 76.44 71 ALA A C 1
ATOM 560 O O . ALA A 1 71 ? 12.845 5.875 -1.255 1.00 76.44 71 ALA A O 1
ATOM 561 N N . ILE A 1 72 ? 12.803 3.642 -1.499 1.00 79.31 72 ILE A N 1
ATOM 562 C CA . ILE A 1 72 ? 12.443 3.360 -0.100 1.00 79.31 72 ILE A CA 1
ATOM 563 C C . ILE A 1 72 ? 13.557 3.853 0.827 1.00 79.31 72 ILE A C 1
ATOM 565 O O . ILE A 1 72 ? 13.279 4.536 1.812 1.00 79.31 72 ILE A O 1
ATOM 569 N N . SER A 1 73 ? 14.816 3.572 0.482 1.00 82.44 73 SER A N 1
ATOM 570 C CA . SER A 1 73 ? 15.982 4.036 1.240 1.00 82.44 73 SER A CA 1
ATOM 571 C C . SER A 1 73 ? 16.080 5.561 1.257 1.00 82.44 73 SER A C 1
ATOM 573 O O . SER A 1 73 ? 16.364 6.143 2.298 1.00 82.44 73 SER A O 1
ATOM 575 N N . LEU A 1 74 ? 15.792 6.226 0.135 1.00 82.75 74 LEU A N 1
ATOM 576 C CA . LEU A 1 74 ? 15.779 7.683 0.040 1.00 82.75 74 LEU A CA 1
ATOM 577 C C . LEU A 1 74 ? 14.689 8.294 0.931 1.00 82.75 74 LEU A C 1
ATOM 579 O O . LEU A 1 74 ? 14.976 9.212 1.695 1.00 82.75 74 LEU A O 1
ATOM 583 N N . VAL A 1 75 ? 13.461 7.770 0.880 1.00 81.25 75 VAL A N 1
ATOM 584 C CA . VAL A 1 75 ? 12.356 8.221 1.744 1.00 81.25 75 VAL A CA 1
ATOM 585 C C . VAL A 1 75 ? 12.695 7.990 3.217 1.00 81.25 75 VAL A C 1
ATOM 587 O O . VAL A 1 75 ? 12.491 8.884 4.038 1.00 81.25 75 VAL A O 1
ATOM 590 N N . ALA A 1 76 ? 13.275 6.834 3.552 1.00 81.94 76 ALA A N 1
ATOM 591 C CA . ALA A 1 76 ? 13.729 6.529 4.902 1.00 81.94 76 ALA A CA 1
ATOM 592 C C . ALA A 1 76 ? 14.809 7.514 5.383 1.00 81.94 76 ALA A C 1
ATOM 594 O O . ALA A 1 76 ? 14.694 8.053 6.483 1.00 81.94 76 ALA A O 1
ATOM 595 N N . LEU A 1 77 ? 15.814 7.809 4.552 1.00 85.69 77 LEU A N 1
ATOM 596 C CA . LEU A 1 77 ? 16.873 8.773 4.859 1.00 85.69 77 LEU A CA 1
ATOM 597 C C . LEU A 1 77 ? 16.324 10.190 5.040 1.00 85.69 77 LEU A C 1
ATOM 599 O O . LEU A 1 77 ? 16.694 10.861 6.001 1.00 85.69 77 LEU A O 1
ATOM 603 N N . ILE A 1 78 ? 15.413 10.631 4.167 1.00 84.50 78 ILE A N 1
ATOM 604 C CA . ILE A 1 78 ? 14.755 11.940 4.279 1.00 84.50 78 ILE A CA 1
ATOM 605 C C . ILE A 1 78 ? 13.976 12.029 5.592 1.00 84.50 78 ILE A C 1
ATOM 607 O O . ILE A 1 78 ? 14.102 13.020 6.305 1.00 84.50 78 ILE A O 1
ATOM 611 N N . LEU A 1 79 ? 13.210 10.996 5.953 1.00 81.75 79 LEU A N 1
ATOM 612 C CA . LEU A 1 79 ? 12.451 10.977 7.205 1.00 81.75 79 LEU A CA 1
ATOM 613 C C . LEU A 1 79 ? 13.355 10.916 8.438 1.00 81.75 79 LEU A C 1
ATOM 615 O O . LEU A 1 79 ? 13.065 11.583 9.427 1.00 81.75 79 LEU A O 1
ATOM 619 N N . MET A 1 80 ? 14.466 10.176 8.388 1.00 80.81 80 MET A N 1
ATOM 620 C CA . MET A 1 80 ? 15.459 10.167 9.467 1.00 80.81 80 MET A CA 1
ATOM 621 C C . MET A 1 80 ? 16.160 11.523 9.611 1.00 80.81 80 MET A C 1
ATOM 623 O O . MET A 1 80 ? 16.349 11.986 10.733 1.00 80.81 80 MET A O 1
ATOM 627 N N . ALA A 1 81 ? 16.487 12.192 8.504 1.00 82.69 81 ALA A N 1
ATOM 628 C CA . ALA A 1 81 ? 17.068 13.534 8.512 1.00 82.69 81 ALA A CA 1
ATOM 629 C C . ALA A 1 81 ? 16.058 14.609 8.954 1.00 82.69 81 ALA A C 1
ATOM 631 O O . ALA A 1 81 ? 16.432 15.576 9.613 1.00 82.69 81 ALA A O 1
ATOM 632 N N . ALA A 1 82 ? 14.773 14.419 8.639 1.00 78.81 82 ALA A N 1
ATOM 633 C CA . ALA A 1 82 ? 13.668 15.276 9.060 1.00 78.81 82 ALA A CA 1
ATOM 634 C C . ALA A 1 82 ? 13.120 14.924 10.454 1.00 78.81 82 ALA A C 1
ATOM 636 O O . ALA A 1 82 ? 12.273 15.649 10.974 1.00 78.81 82 ALA A O 1
ATOM 637 N N . ARG A 1 83 ? 13.625 13.865 11.105 1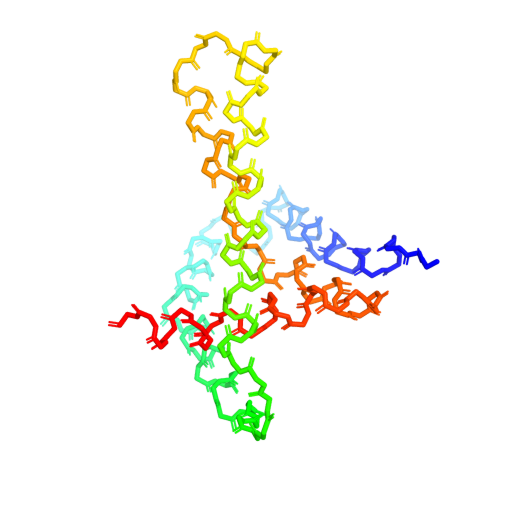.00 71.94 83 ARG A N 1
ATOM 638 C CA . ARG A 1 83 ? 13.279 13.477 12.483 1.00 71.94 83 ARG A CA 1
ATOM 639 C C . ARG A 1 83 ? 13.239 14.662 13.463 1.00 71.94 83 ARG A C 1
ATOM 641 O O . ARG A 1 83 ? 12.227 14.786 14.149 1.00 71.94 83 ARG A O 1
ATOM 648 N N . PRO A 1 84 ? 14.241 15.567 13.525 1.00 70.19 84 PRO A N 1
ATOM 649 C CA . PRO A 1 84 ? 14.197 16.707 14.445 1.00 70.19 84 PRO A CA 1
ATOM 650 C C . PRO A 1 84 ? 13.086 17.728 14.142 1.00 70.19 84 PRO A C 1
ATOM 652 O O . PRO A 1 84 ? 12.725 18.494 15.032 1.00 70.19 84 PRO A O 1
ATOM 655 N N . LEU A 1 85 ? 12.549 17.749 12.917 1.00 67.38 85 LEU A N 1
ATOM 656 C CA . LEU A 1 85 ? 11.490 18.662 12.468 1.00 67.38 85 LEU A CA 1
ATOM 657 C C . LEU A 1 85 ? 10.088 18.051 12.602 1.00 67.38 85 LEU A C 1
ATOM 659 O O . LEU A 1 85 ? 9.117 18.787 12.756 1.00 67.38 85 LEU A O 1
ATOM 663 N N . VAL A 1 86 ? 9.972 16.721 12.517 1.00 62.88 86 VAL A N 1
ATOM 664 C CA . VAL A 1 86 ? 8.678 16.044 12.352 1.00 62.88 86 VAL A CA 1
ATOM 665 C C . VAL A 1 86 ? 8.027 15.653 13.677 1.00 62.88 86 VAL A C 1
ATOM 667 O O . VAL A 1 86 ? 6.805 15.736 13.727 1.00 62.88 86 VAL A O 1
ATOM 670 N N . GLN A 1 87 ? 8.767 15.260 14.730 1.00 60.16 87 GLN A N 1
ATOM 671 C CA . GLN A 1 87 ? 8.217 15.000 16.081 1.00 60.16 87 GLN A CA 1
ATOM 672 C C . GLN A 1 87 ? 9.294 14.557 17.095 1.00 60.16 87 GLN A C 1
ATOM 674 O O . GLN A 1 87 ? 10.285 13.937 16.718 1.00 60.16 87 GLN A O 1
ATOM 679 N N . ARG A 1 88 ? 9.081 14.838 18.394 1.00 58.59 88 ARG A N 1
ATOM 680 C CA . ARG A 1 88 ? 9.995 14.459 19.498 1.00 58.59 88 ARG A CA 1
ATOM 681 C C . ARG A 1 88 ? 9.711 13.096 20.148 1.00 58.59 88 ARG A C 1
ATOM 683 O O . ARG A 1 88 ? 10.619 12.555 20.769 1.00 58.59 88 ARG A O 1
ATOM 690 N N . ASP A 1 89 ? 8.514 12.533 19.976 1.00 67.38 89 ASP A N 1
ATOM 691 C CA . ASP A 1 89 ? 8.127 11.259 20.597 1.00 67.38 89 ASP A CA 1
ATOM 692 C C . ASP A 1 89 ? 8.455 10.050 19.705 1.00 67.38 89 ASP A C 1
ATOM 694 O O . ASP A 1 89 ? 8.050 9.973 18.540 1.00 67.38 89 ASP A O 1
ATOM 698 N N . GLU A 1 90 ? 9.172 9.069 20.264 1.00 66.44 90 GLU A N 1
ATOM 699 C CA . GLU A 1 90 ? 9.613 7.862 19.544 1.00 66.44 90 GLU A CA 1
ATOM 700 C C . GLU A 1 90 ? 8.474 6.976 18.988 1.00 66.44 90 GLU A C 1
ATOM 702 O O . GLU A 1 90 ? 8.602 6.499 17.852 1.00 66.44 90 GLU A O 1
ATOM 707 N N . PRO A 1 91 ? 7.338 6.774 19.690 1.00 72.69 91 PRO A N 1
ATOM 708 C CA . PRO A 1 91 ? 6.228 5.965 19.166 1.00 72.69 91 PRO A CA 1
ATOM 709 C C . PRO A 1 91 ? 5.534 6.594 17.947 1.00 72.69 91 PRO A C 1
ATOM 711 O O . PRO A 1 91 ? 5.088 5.898 17.030 1.00 72.69 91 PRO A O 1
ATOM 714 N N . SER A 1 92 ? 5.465 7.924 17.903 1.00 71.12 92 SER A N 1
ATOM 715 C CA . SER A 1 92 ? 4.820 8.647 16.805 1.00 71.12 92 SER A CA 1
ATOM 716 C C . SER A 1 92 ? 5.709 8.669 15.562 1.00 71.12 92 SER A C 1
ATOM 718 O O . SER A 1 92 ? 5.232 8.432 14.451 1.00 71.12 92 SER A O 1
ATOM 720 N N . PHE A 1 93 ? 7.023 8.851 15.743 1.00 73.44 93 PHE A N 1
ATOM 721 C CA . PHE A 1 93 ? 7.983 8.789 14.640 1.00 73.44 93 PHE A CA 1
ATOM 722 C C . PHE A 1 93 ? 8.019 7.404 13.986 1.00 73.44 93 PHE A C 1
ATOM 724 O O . PHE A 1 93 ? 7.981 7.306 12.763 1.00 73.44 93 PHE A O 1
ATOM 731 N N . THR A 1 94 ? 8.044 6.332 14.781 1.00 76.25 94 THR A N 1
ATOM 732 C CA . THR A 1 94 ? 8.048 4.959 14.247 1.00 76.25 94 THR A CA 1
ATOM 733 C C . THR A 1 94 ? 6.767 4.633 13.478 1.00 76.25 94 THR A C 1
ATOM 735 O O . THR A 1 94 ? 6.844 4.002 12.424 1.00 76.25 94 THR A O 1
ATOM 738 N N . SER A 1 95 ? 5.614 5.146 13.914 1.00 76.25 95 SER A N 1
ATOM 739 C CA . SER A 1 95 ? 4.341 5.005 13.191 1.00 76.25 95 SER A CA 1
ATOM 740 C C . SER A 1 95 ? 4.349 5.726 11.835 1.00 76.25 95 SER A C 1
ATOM 742 O O . SER A 1 95 ? 3.957 5.148 10.820 1.00 76.25 95 SER A O 1
ATOM 744 N N . VAL A 1 96 ? 4.845 6.969 11.790 1.00 75.38 96 VAL A N 1
ATOM 745 C CA . VAL A 1 96 ? 4.978 7.746 10.542 1.00 75.38 96 VAL A CA 1
ATOM 746 C C . VAL A 1 96 ? 5.998 7.104 9.604 1.00 75.38 96 VAL A C 1
ATOM 748 O O . VAL A 1 96 ? 5.739 6.959 8.411 1.00 75.38 96 VAL A O 1
ATOM 751 N N . PHE A 1 97 ? 7.136 6.674 10.146 1.00 74.19 97 PHE A N 1
ATOM 752 C CA . PHE A 1 97 ? 8.200 6.027 9.392 1.00 74.19 97 PHE A CA 1
ATOM 753 C C . PHE A 1 97 ? 7.710 4.733 8.737 1.00 74.19 97 PHE A C 1
ATOM 755 O O . PHE A 1 97 ? 7.851 4.571 7.528 1.00 74.19 97 PHE A O 1
ATOM 762 N N . GLN A 1 98 ? 7.055 3.850 9.500 1.00 74.81 98 GLN A N 1
ATOM 763 C CA . GLN A 1 98 ? 6.493 2.604 8.972 1.00 74.81 98 GLN A CA 1
ATOM 764 C C . GLN A 1 98 ? 5.367 2.848 7.962 1.00 74.81 98 GLN A C 1
ATOM 766 O O . GLN A 1 98 ? 5.285 2.139 6.959 1.00 74.81 98 GLN A O 1
ATOM 771 N N . GLY A 1 99 ? 4.517 3.853 8.193 1.00 71.88 99 GLY A N 1
ATOM 772 C CA . GLY A 1 99 ? 3.462 4.229 7.253 1.00 71.88 99 GLY A CA 1
ATOM 773 C C . GLY A 1 99 ? 4.004 4.753 5.920 1.00 71.88 99 GLY A C 1
ATOM 774 O O . GLY A 1 99 ? 3.446 4.440 4.873 1.00 71.88 99 GLY A O 1
ATOM 775 N N . ALA A 1 100 ? 5.105 5.507 5.949 1.00 71.62 100 ALA A N 1
ATOM 776 C CA . ALA A 1 100 ? 5.684 6.135 4.764 1.00 71.62 100 ALA A CA 1
ATOM 777 C C . ALA A 1 100 ? 6.516 5.180 3.895 1.00 71.62 100 ALA A C 1
ATOM 779 O O . ALA A 1 100 ? 6.525 5.322 2.673 1.00 71.62 100 ALA A O 1
ATOM 780 N N . ILE A 1 101 ? 7.206 4.206 4.499 1.00 72.12 101 ILE A N 1
ATOM 781 C CA . ILE A 1 101 ? 8.015 3.228 3.751 1.00 72.12 101 ILE A CA 1
ATOM 782 C C . ILE A 1 101 ? 7.194 2.050 3.218 1.00 72.12 101 ILE A C 1
ATOM 784 O O . ILE A 1 101 ? 7.688 1.308 2.371 1.00 72.12 101 ILE A O 1
ATOM 788 N N . ARG A 1 102 ? 5.963 1.839 3.710 1.00 70.56 102 ARG A N 1
ATOM 789 C CA . ARG A 1 102 ? 5.109 0.723 3.291 1.00 70.56 102 ARG A CA 1
ATOM 790 C C . ARG A 1 102 ? 4.474 1.040 1.930 1.00 70.56 102 ARG A C 1
ATOM 792 O O . ARG A 1 102 ? 3.585 1.890 1.863 1.00 70.56 102 ARG A O 1
ATOM 799 N N . PRO A 1 103 ? 4.879 0.364 0.840 1.00 59.03 103 PRO A N 1
ATOM 800 C CA . PRO A 1 103 ? 4.335 0.653 -0.478 1.00 59.03 103 PRO A CA 1
ATOM 801 C C . PRO A 1 103 ? 2.847 0.287 -0.528 1.00 59.03 103 PRO A C 1
ATOM 803 O O . PRO A 1 103 ? 2.437 -0.784 -0.079 1.00 59.03 103 PRO A O 1
ATOM 806 N N . ASN A 1 104 ? 2.030 1.178 -1.092 1.00 64.69 104 ASN A N 1
ATOM 807 C CA . ASN A 1 104 ? 0.607 0.937 -1.303 1.00 64.69 104 ASN A CA 1
ATOM 808 C C . ASN A 1 104 ? 0.350 0.621 -2.782 1.00 64.69 104 ASN A C 1
ATOM 810 O O . ASN A 1 104 ? 0.494 1.488 -3.646 1.00 64.69 104 ASN A O 1
ATOM 814 N N . THR A 1 105 ? -0.049 -0.618 -3.076 1.00 65.88 105 THR A N 1
ATOM 815 C CA . THR A 1 105 ? -0.278 -1.096 -4.450 1.00 65.88 105 THR A CA 1
ATOM 816 C C . THR A 1 105 ? -1.365 -0.301 -5.185 1.00 65.88 105 THR A C 1
ATOM 818 O O . THR A 1 105 ? -1.311 -0.190 -6.404 1.00 65.88 105 THR A O 1
ATOM 821 N N . TYR A 1 106 ? -2.322 0.319 -4.487 1.00 62.03 106 TYR A N 1
ATOM 822 C CA . TYR A 1 106 ? -3.340 1.153 -5.138 1.00 62.03 106 TYR A CA 1
ATOM 823 C C . TYR A 1 106 ? -2.774 2.495 -5.614 1.00 62.03 106 TYR A C 1
ATOM 825 O O . TYR A 1 106 ? -3.072 2.930 -6.723 1.00 62.03 106 TYR A O 1
ATOM 833 N N . VAL A 1 107 ? -1.908 3.120 -4.810 1.00 65.44 107 VAL A N 1
ATOM 834 C CA . VAL A 1 107 ? -1.195 4.356 -5.188 1.00 65.44 107 VAL A CA 1
ATOM 835 C C . VAL A 1 107 ? -0.176 4.080 -6.298 1.00 65.44 107 VAL A C 1
ATOM 837 O O . VAL A 1 107 ? 0.062 4.912 -7.166 1.00 65.44 107 VAL A O 1
ATOM 840 N N . ALA A 1 108 ? 0.402 2.881 -6.303 1.00 65.69 108 ALA A N 1
ATOM 841 C CA . ALA A 1 108 ? 1.258 2.412 -7.380 1.00 65.69 108 ALA A CA 1
ATOM 842 C C . ALA A 1 108 ? 0.526 2.340 -8.722 1.00 65.69 108 ALA A C 1
ATOM 844 O O . ALA A 1 108 ? 1.002 2.885 -9.713 1.00 65.69 108 ALA A O 1
ATOM 845 N N . LEU A 1 109 ? -0.643 1.690 -8.735 1.00 63.12 109 LEU A N 1
ATOM 846 C CA . LEU A 1 109 ? -1.475 1.541 -9.927 1.00 63.12 109 LEU A CA 1
ATOM 847 C C . LEU A 1 109 ? -1.909 2.905 -10.469 1.00 63.12 109 LEU A C 1
ATOM 849 O O . LEU A 1 109 ? -1.810 3.137 -11.670 1.00 63.12 109 LEU A O 1
ATOM 853 N N . SER A 1 110 ? -2.279 3.845 -9.594 1.00 61.84 110 SE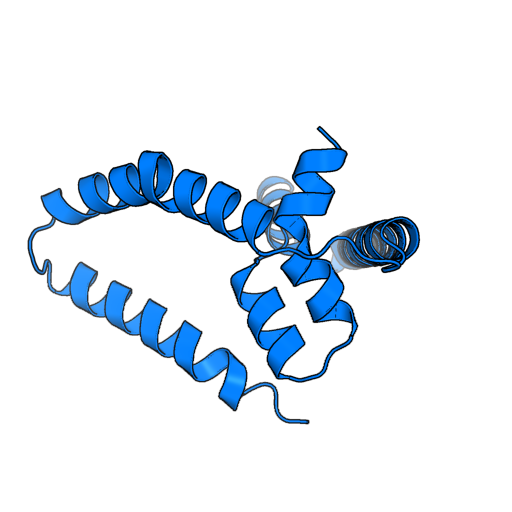R A N 1
ATOM 854 C CA . SER A 1 110 ? -2.594 5.204 -10.037 1.00 61.84 110 SER A CA 1
ATOM 855 C C . SER A 1 110 ? -1.370 5.974 -10.549 1.00 61.84 110 SER A C 1
ATOM 857 O O . SER A 1 110 ? -1.493 6.785 -11.463 1.00 61.84 110 SER A O 1
ATOM 859 N N . ALA A 1 111 ? -0.170 5.716 -10.024 1.00 64.62 111 ALA A N 1
ATOM 860 C CA . ALA A 1 111 ? 1.061 6.296 -10.558 1.00 64.62 111 ALA A CA 1
ATOM 861 C C . ALA A 1 111 ? 1.427 5.731 -11.947 1.00 64.62 111 ALA A C 1
ATOM 863 O O . ALA A 1 111 ? 1.891 6.495 -12.795 1.00 64.62 111 ALA A O 1
ATOM 864 N N . VAL A 1 112 ? 1.183 4.436 -12.204 1.00 65.44 112 VAL A N 1
ATOM 865 C CA . VAL A 1 112 ? 1.343 3.814 -13.538 1.00 65.44 112 VAL A CA 1
ATOM 866 C C . VAL A 1 112 ? 0.425 4.477 -14.551 1.00 65.44 112 VAL A C 1
ATOM 868 O O . VAL A 1 112 ? 0.892 4.930 -15.593 1.00 65.44 112 VAL A O 1
ATOM 871 N N . ASP A 1 113 ? -0.861 4.574 -14.220 1.00 64.31 113 ASP A N 1
ATOM 872 C CA . ASP A 1 113 ? -1.876 5.176 -15.087 1.00 64.31 113 ASP A CA 1
ATOM 873 C C . ASP A 1 113 ? -1.606 6.672 -15.328 1.00 64.31 113 ASP A C 1
ATOM 875 O O . ASP A 1 113 ? -1.952 7.216 -16.374 1.00 64.31 113 ASP A O 1
ATOM 879 N N . ALA A 1 114 ? -0.931 7.347 -14.390 1.00 63.88 114 ALA A N 1
ATOM 880 C CA . ALA A 1 114 ? -0.450 8.718 -14.561 1.00 63.88 114 ALA A CA 1
ATOM 881 C C . ALA A 1 114 ? 0.824 8.833 -15.428 1.00 63.88 114 ALA A C 1
ATOM 883 O O . ALA A 1 114 ? 1.305 9.946 -15.647 1.00 63.88 114 ALA A O 1
ATOM 884 N N . GLY A 1 115 ? 1.379 7.719 -15.915 1.00 59.31 115 GLY A N 1
ATOM 885 C CA . GLY A 1 115 ? 2.581 7.676 -16.748 1.00 59.31 115 GLY A CA 1
ATOM 886 C C . GLY A 1 115 ? 3.894 7.817 -15.975 1.00 59.31 115 GLY A C 1
ATOM 887 O O . GLY A 1 115 ? 4.929 8.079 -16.589 1.00 59.31 115 GLY A O 1
ATOM 888 N N . LEU A 1 116 ? 3.892 7.667 -14.643 1.00 62.41 116 LEU A N 1
ATOM 889 C CA . LEU A 1 116 ? 5.140 7.607 -13.886 1.00 62.41 116 LEU A CA 1
ATOM 890 C C . LEU A 1 116 ? 5.765 6.220 -14.032 1.00 62.41 116 LEU A C 1
ATOM 892 O O . LEU A 1 116 ? 5.252 5.231 -13.506 1.00 62.41 116 LEU A O 1
ATOM 896 N N . SER A 1 117 ? 6.954 6.170 -14.633 1.00 57.91 117 SER A N 1
ATOM 897 C CA . SER A 1 117 ? 7.768 4.954 -14.761 1.00 57.91 117 SER A CA 1
ATOM 898 C C . SER A 1 117 ? 8.046 4.274 -13.410 1.00 57.91 117 SER A C 1
ATOM 900 O O . SER A 1 117 ? 8.206 3.059 -13.346 1.00 57.91 117 SER A O 1
ATOM 902 N N . PHE A 1 118 ? 8.042 5.041 -12.311 1.00 57.88 118 PHE A N 1
ATOM 903 C CA . PHE A 1 118 ? 8.202 4.525 -10.948 1.00 57.88 118 PHE A CA 1
ATOM 904 C C . PHE A 1 118 ? 6.968 3.756 -10.432 1.00 57.88 118 PHE A C 1
ATOM 906 O O . PHE A 1 118 ? 7.097 2.821 -9.641 1.00 57.88 118 PHE A O 1
ATOM 913 N N . GLY A 1 119 ? 5.768 4.089 -10.923 1.00 55.94 119 GLY A N 1
ATOM 914 C CA . GLY A 1 119 ? 4.547 3.343 -10.623 1.00 55.94 119 GLY A CA 1
ATOM 915 C C . GLY A 1 119 ? 4.616 1.907 -11.139 1.00 55.94 119 GLY A C 1
ATOM 916 O O . GLY A 1 119 ? 4.110 0.998 -10.484 1.00 55.94 119 GLY A O 1
ATOM 917 N N . ALA A 1 120 ? 5.287 1.680 -12.276 1.00 58.06 120 ALA A N 1
ATOM 918 C CA . ALA A 1 120 ? 5.382 0.357 -12.895 1.00 58.06 120 ALA A CA 1
ATOM 919 C C . ALA A 1 120 ? 6.169 -0.614 -12.009 1.00 58.06 120 ALA A C 1
ATOM 921 O O . ALA A 1 120 ? 5.733 -1.744 -11.800 1.00 58.06 120 ALA A O 1
ATOM 922 N N . ALA A 1 121 ? 7.258 -0.143 -11.390 1.00 58.66 121 ALA A N 1
ATOM 923 C CA . ALA A 1 121 ? 7.976 -0.907 -10.374 1.00 58.66 121 ALA A CA 1
ATOM 924 C C . ALA A 1 121 ? 7.041 -1.268 -9.208 1.00 58.66 121 ALA A C 1
ATOM 926 O O . ALA A 1 121 ? 6.908 -2.441 -8.863 1.00 58.66 121 ALA A O 1
ATOM 927 N N . LEU A 1 122 ? 6.304 -0.289 -8.674 1.00 61.75 122 LEU A N 1
ATOM 928 C CA . LEU A 1 122 ? 5.366 -0.488 -7.567 1.00 61.75 122 LEU A CA 1
ATOM 929 C C . LEU A 1 122 ? 4.139 -1.380 -7.910 1.00 61.75 122 LEU A C 1
ATOM 931 O O . LEU A 1 122 ? 3.564 -2.015 -7.026 1.00 61.75 122 LEU A O 1
ATOM 935 N N . GLY A 1 123 ? 3.728 -1.470 -9.176 1.00 60.72 123 GLY A N 1
ATOM 936 C CA . GLY A 1 123 ? 2.669 -2.382 -9.633 1.00 60.72 123 GLY A CA 1
ATOM 937 C C . GLY A 1 123 ? 3.112 -3.851 -9.663 1.00 60.72 123 GLY A C 1
ATOM 938 O O . GLY A 1 123 ? 2.306 -4.749 -9.419 1.00 60.72 123 GLY A O 1
ATOM 939 N N . THR A 1 124 ? 4.408 -4.091 -9.883 1.00 62.19 124 THR A N 1
ATOM 940 C CA . THR A 1 124 ? 5.039 -5.426 -9.868 1.00 62.19 124 THR A CA 1
ATOM 941 C C . THR A 1 124 ? 5.463 -5.902 -8.470 1.00 62.19 124 THR A C 1
ATOM 943 O O . THR A 1 124 ? 6.012 -6.994 -8.330 1.00 62.19 124 THR A O 1
ATOM 946 N N . MET A 1 125 ? 5.169 -5.125 -7.415 1.00 62.69 125 MET A N 1
ATOM 947 C CA . MET A 1 125 ? 5.537 -5.428 -6.019 1.00 62.69 125 MET A CA 1
ATOM 948 C C . MET A 1 125 ? 5.187 -6.839 -5.545 1.00 62.69 125 MET A C 1
ATOM 950 O O . MET A 1 125 ? 6.038 -7.428 -4.887 1.00 62.69 125 MET A O 1
ATOM 954 N N . PRO A 1 126 ? 4.011 -7.420 -5.860 1.00 60.38 126 PRO A N 1
ATOM 955 C CA . PRO A 1 126 ? 3.703 -8.790 -5.450 1.00 60.38 126 PRO A CA 1
ATOM 956 C C . PRO A 1 126 ? 4.726 -9.821 -5.948 1.00 60.38 126 PRO A C 1
ATOM 958 O O . PRO A 1 126 ? 4.990 -10.801 -5.261 1.00 60.38 126 PRO A O 1
ATOM 961 N N . LEU A 1 127 ? 5.332 -9.576 -7.113 1.00 59.78 127 LEU A N 1
ATOM 962 C CA . LEU A 1 127 ? 6.365 -10.429 -7.700 1.00 59.78 127 LEU A CA 1
ATOM 963 C C . LEU A 1 127 ? 7.737 -10.187 -7.087 1.00 59.78 127 LEU A C 1
ATOM 965 O O . LEU A 1 127 ? 8.414 -11.144 -6.738 1.00 59.78 127 LEU A O 1
ATOM 969 N N . VAL A 1 128 ? 8.127 -8.924 -6.900 1.00 58.66 128 VAL A N 1
ATOM 970 C CA . VAL A 1 128 ? 9.411 -8.592 -6.264 1.00 58.66 128 VAL A CA 1
ATOM 971 C C . VAL A 1 128 ? 9.443 -9.089 -4.814 1.00 58.66 128 VAL A C 1
ATOM 973 O O . VAL A 1 128 ? 10.430 -9.682 -4.400 1.00 58.66 128 VAL A O 1
ATOM 976 N N . LEU A 1 129 ? 8.352 -8.933 -4.056 1.00 55.97 129 LEU A N 1
ATOM 977 C CA . LEU A 1 129 ? 8.229 -9.503 -2.709 1.00 55.97 129 LEU A CA 1
ATOM 978 C C . LEU A 1 129 ? 8.183 -11.034 -2.719 1.00 55.97 129 LEU A C 1
ATOM 980 O O . LEU A 1 129 ? 8.806 -11.645 -1.862 1.00 55.97 129 LEU A O 1
ATOM 984 N N . GLY A 1 130 ? 7.484 -11.649 -3.681 1.00 54.25 130 GLY A N 1
ATOM 985 C CA . GLY A 1 130 ? 7.436 -13.107 -3.828 1.00 54.25 130 GLY A CA 1
ATOM 986 C C . GLY A 1 130 ? 8.751 -13.747 -4.293 1.00 54.25 130 GLY A C 1
ATOM 987 O O . GLY A 1 130 ? 8.907 -14.950 -4.146 1.00 54.25 130 GLY A O 1
ATOM 988 N N . MET A 1 131 ? 9.681 -12.966 -4.853 1.00 50.25 131 MET A N 1
ATOM 989 C CA . MET A 1 131 ? 11.033 -13.405 -5.232 1.00 50.25 131 MET A CA 1
ATOM 990 C C . MET A 1 131 ? 12.093 -13.122 -4.153 1.00 50.25 131 MET A C 1
ATOM 992 O O . MET A 1 131 ? 13.181 -13.687 -4.217 1.00 50.25 131 MET A O 1
ATOM 996 N N . LEU A 1 132 ? 11.813 -12.217 -3.207 1.00 43.91 132 LEU A N 1
ATOM 997 C CA . LEU A 1 132 ? 12.720 -11.839 -2.111 1.00 43.91 132 LEU A CA 1
ATOM 998 C C . LEU A 1 132 ? 12.460 -12.610 -0.801 1.00 43.91 132 LEU A C 1
ATOM 1000 O O . LEU A 1 132 ? 13.244 -12.463 0.137 1.00 43.91 132 LEU A O 1
ATOM 1004 N N . LEU A 1 133 ? 11.379 -13.393 -0.730 1.00 41.72 133 LEU A N 1
ATOM 1005 C CA . LEU A 1 133 ? 11.008 -14.287 0.376 1.00 41.72 133 LEU A CA 1
ATOM 1006 C C . LEU A 1 133 ? 11.182 -15.747 -0.046 1.00 41.72 133 LEU A C 1
ATOM 1008 O O . LEU A 1 133 ? 11.591 -16.546 0.824 1.00 41.72 133 LEU A O 1
#

Radius of gyration: 17.9 Å; chains: 1; bounding box: 43×34×42 Å